Protein AF-A0A925I9F5-F1 (afdb_monomer_lite)

Secondary structure (DSSP, 8-state):
-HHHHHHHHHHHHHHHHHHHHHHHHHHHHHHHHHS----TTTTSTTTTHHHHHHHHHHHHHHHHHHHHHHT-

Foldseek 3Di:
DVVVVVVVVVVVVVVVVVVCVLVVQLVVLCVVVVDPDDDVVPVDPCPNVPVNVVSVVVSVVVVVVVVVVVVD

Radius of gyration: 18.09 Å; chains: 1; bounding box: 42×22×48 Å

Sequence (72 aa):
YASIISNNQNLVPKRLSTLTIFLSIPVLIASIYGMNVPLPFQESTHAFWIPSLISVIILAFAIFYYFRTAKK

pLDDT: mean 74.73, std 10.21, range [45.28, 89.06]

Structure (mmCIF, N/CA/C/O backbone):
data_AF-A0A925I9F5-F1
#
_entry.id   AF-A0A925I9F5-F1
#
loop_
_atom_site.group_PDB
_atom_site.id
_atom_site.type_symbol
_atom_site.label_atom_id
_atom_site.label_alt_id
_atom_site.label_comp_id
_atom_site.label_asym_id
_atom_site.label_entity_id
_atom_site.label_seq_id
_atom_site.pdbx_PDB_ins_code
_atom_site.Cartn_x
_atom_site.Cartn_y
_atom_site.Cartn_z
_atom_site.occupancy
_atom_site.B_iso_or_equiv
_atom_site.auth_seq_id
_atom_site.auth_comp_id
_atom_site.auth_asym_id
_atom_site.auth_atom_id
_atom_site.pdbx_PDB_model_num
ATOM 1 N N . TYR A 1 1 ? -25.630 9.572 27.604 1.00 56.66 1 TYR A N 1
ATOM 2 C CA . TYR A 1 1 ? -25.928 10.144 26.271 1.00 56.66 1 TYR A CA 1
ATOM 3 C C . TYR A 1 1 ? -24.729 10.863 25.650 1.00 56.66 1 TYR A C 1
ATOM 5 O O . TYR A 1 1 ? -24.367 10.513 24.536 1.00 56.66 1 TYR A O 1
ATOM 13 N N . ALA A 1 2 ? -24.052 11.776 26.362 1.00 59.41 2 ALA A N 1
ATOM 14 C CA . ALA A 1 2 ? -22.854 12.469 25.853 1.00 59.41 2 ALA A CA 1
ATOM 15 C C . ALA A 1 2 ? -21.699 11.530 25.427 1.00 59.41 2 ALA A C 1
ATOM 17 O O . ALA A 1 2 ? -21.050 11.770 24.416 1.00 59.41 2 ALA A O 1
ATOM 18 N N . SER A 1 3 ? -21.489 10.422 26.144 1.00 58.56 3 SER A N 1
ATOM 19 C CA . SER A 1 3 ? -20.421 9.441 25.891 1.00 58.56 3 SER A CA 1
ATOM 20 C C . SER A 1 3 ? -20.625 8.558 24.650 1.00 58.56 3 SER A C 1
ATOM 22 O O . SER A 1 3 ? -19.654 8.067 24.086 1.00 58.56 3 SER A O 1
ATOM 24 N N . ILE A 1 4 ? -21.865 8.364 24.187 1.00 62.53 4 ILE A N 1
ATOM 25 C CA . ILE A 1 4 ? -22.159 7.577 22.972 1.00 62.53 4 ILE A CA 1
ATOM 26 C C . ILE A 1 4 ? -21.932 8.445 21.724 1.00 62.53 4 ILE A C 1
ATOM 28 O O . ILE A 1 4 ? -21.373 7.986 20.729 1.00 62.53 4 ILE A O 1
ATOM 32 N N . ILE A 1 5 ? -22.309 9.725 21.809 1.00 63.22 5 ILE A N 1
ATOM 33 C CA . ILE A 1 5 ? -22.123 10.715 20.742 1.00 63.22 5 ILE A CA 1
ATOM 34 C C . ILE A 1 5 ? -20.629 11.044 20.574 1.00 63.22 5 ILE A C 1
ATOM 36 O O . ILE A 1 5 ? -20.135 11.047 19.447 1.00 63.22 5 ILE A O 1
ATOM 40 N N . SER A 1 6 ? -19.881 11.223 21.672 1.00 62.25 6 SER A N 1
ATOM 41 C CA . SER A 1 6 ? -18.434 11.485 21.616 1.00 62.25 6 SER A CA 1
ATOM 42 C C . SER A 1 6 ? -17.618 10.283 21.123 1.00 62.25 6 SER A C 1
ATOM 44 O O . SER A 1 6 ? -16.659 10.462 20.374 1.00 62.25 6 SER A O 1
ATOM 46 N N . ASN A 1 7 ? -18.017 9.052 21.466 1.00 67.75 7 ASN A N 1
ATOM 47 C CA . ASN A 1 7 ? -17.357 7.840 20.975 1.00 67.75 7 ASN A CA 1
ATOM 48 C C . ASN A 1 7 ? -17.466 7.721 19.445 1.00 67.75 7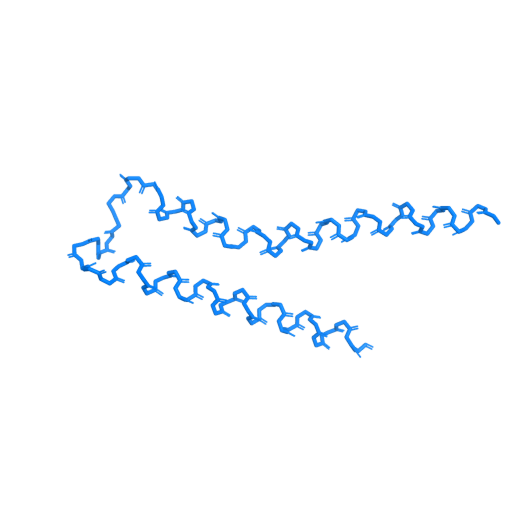 ASN A C 1
ATOM 50 O O . ASN A 1 7 ? -16.481 7.430 18.767 1.00 67.75 7 ASN A O 1
ATOM 54 N N . ASN A 1 8 ? -18.636 8.028 18.875 1.00 71.25 8 ASN A N 1
ATOM 55 C CA . ASN A 1 8 ? -18.821 7.971 17.425 1.00 71.25 8 ASN A CA 1
ATOM 56 C C . ASN A 1 8 ? -18.071 9.103 16.695 1.00 71.25 8 ASN A C 1
ATOM 58 O O . ASN A 1 8 ? -17.471 8.869 15.646 1.00 71.25 8 ASN A O 1
ATOM 62 N N . GLN A 1 9 ? -18.022 10.307 17.278 1.00 71.81 9 GLN A N 1
ATOM 63 C CA . GLN A 1 9 ? -17.253 11.429 16.724 1.00 71.81 9 GLN A CA 1
ATOM 64 C C . GLN A 1 9 ? -15.738 11.174 16.702 1.00 71.81 9 GLN A C 1
ATOM 66 O O . GLN A 1 9 ? -15.069 11.624 15.778 1.00 71.81 9 GLN A O 1
ATOM 71 N N . ASN A 1 10 ? -15.199 10.399 17.650 1.00 72.75 10 ASN A N 1
ATOM 72 C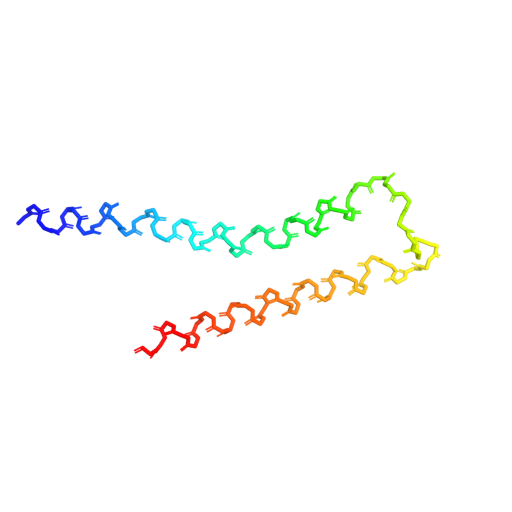 CA . ASN A 1 10 ? -13.773 10.049 17.684 1.00 72.75 10 ASN A CA 1
ATOM 73 C C . ASN A 1 10 ? -13.424 8.770 16.888 1.00 72.75 10 ASN A C 1
ATOM 75 O O . ASN A 1 10 ? -12.250 8.470 16.665 1.00 72.75 10 ASN A O 1
ATOM 79 N N . LEU A 1 11 ? -14.432 8.011 16.443 1.00 77.25 11 LEU A N 1
ATOM 80 C CA . LEU A 1 11 ? -14.277 6.808 15.617 1.00 77.25 11 LEU A CA 1
ATOM 81 C C . LEU A 1 11 ? -14.223 7.123 14.118 1.00 77.25 11 LEU A C 1
ATOM 83 O O . LEU A 1 11 ? -13.468 6.475 13.391 1.00 77.25 11 LEU A O 1
ATOM 87 N N . VAL A 1 12 ? -14.996 8.106 13.646 1.00 82.12 12 VAL A N 1
ATOM 88 C CA . VAL A 1 12 ? -15.072 8.458 12.215 1.00 82.12 12 VAL A CA 1
ATOM 89 C C . VAL A 1 12 ? -13.719 8.927 11.650 1.00 82.12 12 VAL A C 1
ATOM 91 O O . VAL A 1 12 ? -13.288 8.352 10.647 1.00 82.12 12 VAL A O 1
ATOM 94 N N . PRO A 1 13 ? -12.980 9.861 12.288 1.00 86.12 13 PRO A N 1
ATOM 95 C CA . PRO A 1 13 ? -11.663 10.277 11.804 1.00 86.12 13 PRO A CA 1
ATOM 96 C C . PRO A 1 13 ? -10.651 9.133 11.858 1.00 86.12 13 PRO A C 1
ATOM 98 O O . PRO A 1 13 ? -9.877 8.948 10.927 1.00 86.12 13 PRO A O 1
ATOM 101 N N . LYS A 1 14 ? -10.714 8.298 12.905 1.00 76.50 14 LYS A N 1
ATOM 102 C CA . LYS A 1 14 ? -9.861 7.110 13.049 1.00 76.50 14 LYS A CA 1
ATOM 103 C C . LYS A 1 14 ? -10.035 6.139 11.879 1.00 76.50 14 LYS A C 1
ATOM 105 O O . LYS A 1 14 ? -9.046 5.672 11.327 1.00 76.50 14 LYS A O 1
ATOM 110 N N . ARG A 1 15 ? -11.280 5.874 11.467 1.00 81.12 15 ARG A N 1
ATOM 111 C CA . ARG A 1 15 ? -11.588 5.007 10.316 1.00 81.12 15 ARG A CA 1
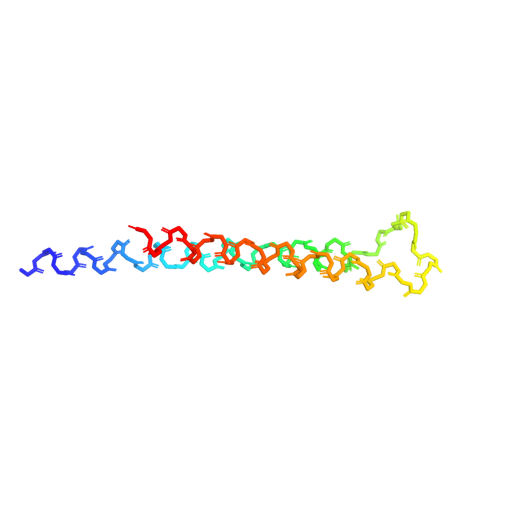ATOM 112 C C . ARG A 1 15 ? -11.112 5.616 9.000 1.00 81.12 15 ARG A C 1
ATOM 114 O O . ARG A 1 15 ? -10.499 4.915 8.200 1.00 81.12 15 ARG A O 1
ATOM 121 N N . LEU A 1 16 ? -11.360 6.908 8.790 1.00 85.56 16 LEU A N 1
ATOM 122 C CA . LEU A 1 16 ? -10.959 7.595 7.565 1.00 85.56 16 LEU A CA 1
ATOM 123 C C . LEU A 1 16 ? -9.432 7.655 7.422 1.00 85.56 16 LEU A C 1
ATOM 125 O O . LEU A 1 16 ? -8.915 7.302 6.369 1.00 85.56 16 LEU A O 1
ATOM 129 N N . SER A 1 17 ? -8.697 8.010 8.481 1.00 86.19 17 SER A N 1
ATOM 130 C CA . SER A 1 17 ? -7.229 8.044 8.460 1.00 86.19 17 SER A CA 1
ATOM 131 C C . SER A 1 17 ? -6.617 6.673 8.171 1.00 86.19 17 SER A C 1
ATOM 133 O O . SER A 1 17 ? -5.659 6.586 7.407 1.00 86.19 17 SER A O 1
ATOM 135 N N . THR A 1 18 ? -7.181 5.595 8.724 1.00 84.19 18 THR A N 1
ATOM 136 C CA . THR A 1 18 ? -6.751 4.229 8.396 1.00 84.19 18 THR A CA 1
ATOM 137 C C . THR A 1 18 ? -6.958 3.914 6.913 1.00 84.19 18 THR A C 1
ATOM 139 O O . THR A 1 18 ? -6.035 3.421 6.269 1.00 84.19 18 THR A O 1
ATOM 142 N N . LEU A 1 19 ? -8.121 4.247 6.343 1.00 86.94 19 LEU A N 1
ATOM 143 C CA . LEU A 1 19 ? -8.377 4.068 4.908 1.00 86.94 19 LEU A CA 1
ATOM 144 C C . LEU A 1 19 ? -7.404 4.886 4.047 1.00 86.94 19 LEU A C 1
ATOM 146 O O . LEU A 1 19 ? -6.860 4.359 3.080 1.00 86.94 19 LEU A O 1
ATOM 150 N N . THR A 1 20 ? -7.128 6.137 4.423 1.00 89.06 20 THR A N 1
ATOM 151 C CA . THR A 1 20 ? -6.179 7.007 3.714 1.00 89.06 20 THR A CA 1
ATOM 152 C C . THR A 1 20 ? -4.761 6.440 3.711 1.00 89.06 20 THR A C 1
ATOM 154 O O . THR A 1 20 ? -4.100 6.495 2.679 1.00 89.06 20 THR A O 1
ATOM 157 N N . ILE A 1 21 ? -4.287 5.867 4.822 1.00 86.31 21 ILE A N 1
ATOM 158 C CA . ILE A 1 21 ? -2.953 5.241 4.898 1.00 86.31 21 ILE A CA 1
ATOM 159 C C . ILE A 1 21 ? -2.861 4.029 3.965 1.00 86.31 21 ILE A C 1
ATOM 161 O O . ILE A 1 21 ? -1.849 3.839 3.295 1.00 86.31 21 ILE A O 1
ATOM 165 N N . PHE A 1 22 ? -3.917 3.219 3.888 1.00 83.19 22 PHE A N 1
ATOM 166 C CA . PHE A 1 22 ? -3.940 2.100 2.948 1.00 83.19 22 PHE A CA 1
ATOM 167 C C . PHE A 1 22 ? -4.002 2.564 1.495 1.00 83.19 22 PHE A C 1
ATOM 169 O O . PHE A 1 22 ? -3.373 1.957 0.635 1.00 83.19 22 PHE A O 1
ATOM 176 N N . LEU A 1 23 ? -4.729 3.643 1.213 1.00 85.31 23 LEU A N 1
ATOM 177 C CA . LEU A 1 23 ? -4.890 4.149 -0.146 1.00 85.31 23 LEU A CA 1
ATOM 178 C C . LEU A 1 23 ? -3.675 4.954 -0.637 1.00 85.31 23 LEU A C 1
ATOM 180 O O . LEU A 1 23 ? -3.407 4.978 -1.835 1.00 85.31 23 LEU A O 1
ATOM 184 N N . SER A 1 24 ? -2.909 5.586 0.255 1.00 85.94 24 SER A N 1
ATOM 185 C CA . SER A 1 24 ? -1.756 6.408 -0.132 1.00 85.94 24 SER A CA 1
ATOM 186 C C . SER A 1 24 ? -0.619 5.587 -0.744 1.00 85.94 24 SER A C 1
ATOM 188 O O . SER A 1 24 ? -0.009 6.037 -1.707 1.00 85.94 24 SER A O 1
ATOM 190 N N . ILE A 1 25 ? -0.365 4.368 -0.257 1.00 82.62 25 ILE A N 1
ATOM 191 C CA . ILE A 1 25 ? 0.698 3.483 -0.767 1.00 82.62 25 ILE A CA 1
ATOM 192 C C . ILE A 1 25 ? 0.544 3.181 -2.274 1.00 82.62 25 ILE A C 1
ATOM 194 O O . ILE A 1 25 ? 1.478 3.465 -3.027 1.00 82.62 25 ILE A O 1
ATOM 198 N N . PRO A 1 26 ? -0.596 2.651 -2.764 1.00 77.50 26 PRO A N 1
ATOM 199 C CA . PRO A 1 26 ? -0.771 2.385 -4.190 1.00 77.50 26 PRO A CA 1
ATOM 200 C C . PRO A 1 26 ? -0.847 3.673 -5.018 1.00 77.50 26 PRO A C 1
ATOM 202 O O . PRO A 1 26 ? -0.337 3.698 -6.136 1.00 77.50 26 PRO A O 1
ATOM 205 N N . VAL A 1 27 ? -1.427 4.755 -4.478 1.00 85.94 27 VAL A N 1
ATOM 206 C CA . VAL A 1 27 ? -1.519 6.050 -5.176 1.00 85.94 27 VAL A CA 1
ATOM 207 C C . VAL A 1 27 ? -0.140 6.671 -5.395 1.00 85.94 27 VAL A C 1
ATOM 209 O O . VAL A 1 27 ? 0.127 7.177 -6.481 1.00 85.94 27 VAL A O 1
ATOM 212 N N . LEU A 1 28 ? 0.759 6.604 -4.410 1.00 83.81 28 LEU A N 1
ATOM 213 C CA . LEU A 1 28 ? 2.131 7.102 -4.550 1.00 83.81 28 LEU A CA 1
ATOM 214 C C . LEU A 1 28 ? 2.881 6.364 -5.657 1.00 83.81 28 LEU A C 1
ATOM 216 O O . LEU A 1 28 ? 3.582 6.983 -6.454 1.00 83.81 28 LEU A O 1
ATOM 220 N N . ILE A 1 29 ? 2.697 5.050 -5.738 1.00 77.75 29 ILE A N 1
ATOM 221 C CA . ILE A 1 29 ? 3.363 4.229 -6.744 1.00 77.75 29 ILE A CA 1
ATOM 222 C C . ILE A 1 29 ? 2.772 4.520 -8.127 1.00 77.75 29 ILE A C 1
ATOM 224 O O . ILE A 1 29 ? 3.523 4.807 -9.055 1.00 77.75 29 ILE A O 1
ATOM 228 N N . ALA A 1 30 ? 1.445 4.563 -8.256 1.00 77.88 30 ALA A N 1
ATOM 229 C CA . ALA A 1 30 ? 0.787 4.967 -9.497 1.00 77.88 30 ALA A CA 1
ATOM 230 C C . ALA A 1 30 ? 1.204 6.378 -9.955 1.00 77.88 30 ALA A C 1
ATOM 232 O O . ALA A 1 30 ? 1.389 6.596 -11.148 1.00 77.88 30 ALA A O 1
ATOM 233 N N . SER A 1 31 ? 1.402 7.313 -9.021 1.00 81.44 31 SER A N 1
ATOM 234 C CA . SER A 1 31 ? 1.880 8.667 -9.314 1.00 81.44 31 SER A CA 1
ATOM 235 C C . SER A 1 31 ? 3.298 8.650 -9.891 1.00 81.44 31 SER A C 1
ATOM 237 O O . SER A 1 31 ? 3.524 9.202 -10.961 1.00 81.44 31 SER A O 1
ATOM 239 N N . ILE A 1 32 ? 4.237 7.939 -9.254 1.00 77.06 32 ILE A N 1
ATOM 240 C CA . ILE A 1 32 ? 5.633 7.843 -9.718 1.00 77.06 32 ILE A CA 1
ATOM 241 C C . ILE A 1 32 ? 5.725 7.209 -11.116 1.00 77.06 32 ILE A C 1
ATOM 243 O O . ILE A 1 32 ? 6.468 7.708 -11.956 1.00 77.06 32 ILE A O 1
ATOM 247 N N . TYR A 1 33 ? 4.960 6.145 -11.383 1.00 71.38 33 TYR A N 1
ATOM 248 C CA . TYR A 1 33 ? 4.956 5.465 -12.690 1.00 71.38 33 TYR A CA 1
ATOM 249 C C . TYR A 1 33 ? 4.072 6.145 -13.748 1.00 71.38 33 TYR A C 1
ATOM 251 O O . TYR A 1 33 ? 4.203 5.839 -14.930 1.00 71.38 33 TYR A O 1
ATOM 259 N N . GLY A 1 34 ? 3.171 7.046 -13.350 1.00 68.75 34 GLY A N 1
ATOM 260 C CA . GLY A 1 34 ? 2.365 7.870 -14.257 1.00 68.75 34 GLY A CA 1
ATOM 261 C C . GLY A 1 34 ? 3.055 9.172 -14.673 1.00 68.75 34 GLY A C 1
ATOM 262 O O . GLY A 1 34 ? 2.591 9.855 -15.586 1.00 68.75 34 GLY A O 1
ATOM 263 N N . MET A 1 35 ? 4.158 9.534 -14.016 1.00 74.88 35 MET A N 1
ATOM 264 C CA . MET A 1 35 ? 4.987 10.664 -14.416 1.00 74.88 35 MET A CA 1
ATOM 265 C C . MET A 1 35 ? 5.825 10.275 -15.641 1.00 74.88 35 MET A C 1
ATOM 267 O O . MET A 1 35 ? 6.493 9.246 -15.635 1.00 74.88 35 MET A O 1
ATOM 271 N N . ASN A 1 36 ? 5.850 11.128 -16.672 1.00 65.62 36 ASN A N 1
ATOM 272 C CA . ASN A 1 36 ? 6.714 10.988 -17.858 1.00 65.62 36 ASN A CA 1
ATOM 273 C C . ASN A 1 36 ? 8.204 11.254 -17.529 1.00 65.62 36 ASN A C 1
ATOM 275 O O . ASN A 1 36 ? 8.888 11.989 -18.240 1.00 65.62 36 ASN A O 1
ATOM 279 N N . VAL A 1 37 ? 8.695 10.735 -16.403 1.00 68.62 37 VAL A N 1
ATOM 280 C CA . VAL A 1 37 ? 10.088 10.848 -15.968 1.00 68.62 37 VAL A CA 1
ATOM 281 C C . VAL A 1 37 ? 10.821 9.596 -16.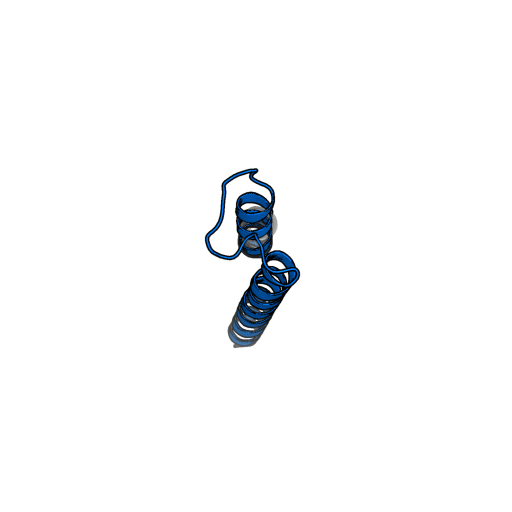445 1.00 68.62 37 VAL A C 1
ATOM 283 O O . VAL A 1 37 ? 10.341 8.492 -16.183 1.00 68.62 37 VAL A O 1
ATOM 286 N N . PRO A 1 38 ? 11.973 9.730 -17.126 1.00 64.25 38 PRO A N 1
ATOM 287 C CA . PRO A 1 38 ? 12.742 8.583 -17.581 1.00 64.25 38 PRO A CA 1
ATOM 288 C C . PRO A 1 38 ? 13.255 7.801 -16.370 1.00 64.25 38 PRO A C 1
ATOM 290 O O . PRO A 1 38 ? 14.186 8.211 -15.676 1.00 64.25 38 PRO A O 1
ATOM 293 N N . LEU A 1 39 ? 12.605 6.675 -16.099 1.00 67.94 39 LEU A N 1
ATOM 294 C CA . LEU A 1 39 ? 13.007 5.739 -15.063 1.00 67.94 39 LEU A CA 1
ATOM 295 C C . LEU A 1 39 ? 14.143 4.859 -15.612 1.00 67.94 39 LEU A C 1
ATOM 297 O O . LEU A 1 39 ? 14.056 4.382 -16.751 1.00 67.94 39 LEU A O 1
ATOM 301 N N . PRO A 1 40 ? 15.203 4.589 -14.829 1.00 59.66 40 PRO A N 1
ATOM 302 C CA . PRO A 1 40 ? 16.135 3.526 -15.182 1.00 59.66 40 PRO A CA 1
ATOM 303 C C . PRO A 1 40 ? 15.325 2.226 -15.327 1.00 59.66 40 PRO A C 1
ATOM 305 O O . PRO A 1 40 ? 14.488 1.937 -14.477 1.00 59.66 40 PRO A O 1
ATOM 308 N N . PHE A 1 41 ? 15.545 1.481 -16.415 1.00 61.03 41 PHE A N 1
ATOM 309 C CA . PHE A 1 41 ? 14.749 0.327 -16.880 1.00 61.03 41 PHE A CA 1
ATOM 310 C C . PHE A 1 41 ? 13.468 0.610 -17.697 1.00 61.03 41 PHE A C 1
ATOM 312 O O . PHE A 1 41 ? 12.826 -0.363 -18.078 1.00 61.03 41 PHE A O 1
ATOM 319 N N . GLN A 1 42 ? 13.125 1.855 -18.074 1.00 61.19 42 GLN A N 1
ATOM 320 C CA . GLN A 1 42 ? 11.905 2.149 -18.870 1.00 61.19 42 GLN A CA 1
ATOM 321 C C . GLN A 1 42 ? 11.783 1.395 -20.215 1.00 61.19 42 GLN A C 1
ATOM 323 O O . GLN A 1 42 ? 10.683 1.226 -20.725 1.00 61.19 42 GLN A O 1
ATOM 328 N N . GLU A 1 43 ? 12.906 0.959 -20.795 1.00 63.97 43 GLU A N 1
ATOM 329 C CA . GLU A 1 43 ? 12.979 0.286 -22.105 1.00 63.97 43 GLU A CA 1
ATOM 330 C C . GLU A 1 43 ? 12.520 -1.184 -22.048 1.00 63.97 43 GLU A C 1
ATOM 332 O O . GLU A 1 43 ? 12.254 -1.807 -23.074 1.00 63.97 43 GLU A O 1
ATOM 337 N N . SER A 1 44 ? 12.426 -1.769 -20.849 1.00 63.41 44 SER A N 1
ATOM 338 C CA . SER A 1 44 ? 11.946 -3.140 -20.672 1.00 63.41 44 SER A CA 1
ATOM 339 C C . SER A 1 44 ? 10.424 -3.159 -20.577 1.00 63.41 44 SER A C 1
ATOM 341 O O . SER A 1 44 ? 9.838 -2.502 -19.718 1.00 63.41 44 SER A O 1
ATOM 343 N N . THR A 1 45 ? 9.766 -4.000 -21.379 1.00 64.25 45 THR A N 1
ATOM 344 C CA . THR A 1 45 ? 8.308 -4.240 -21.341 1.00 64.25 45 THR A CA 1
ATOM 345 C C . THR A 1 45 ? 7.790 -4.619 -19.940 1.00 64.25 45 THR A C 1
ATOM 347 O O . THR A 1 45 ? 6.604 -4.475 -19.642 1.00 64.25 45 THR A O 1
ATOM 350 N N . HIS A 1 46 ? 8.672 -5.067 -19.040 1.00 65.69 46 HIS A N 1
ATOM 351 C CA . HIS A 1 46 ? 8.340 -5.456 -17.667 1.00 65.69 46 HIS A CA 1
ATOM 352 C C . HIS A 1 46 ? 8.521 -4.343 -16.620 1.00 65.69 46 HIS A C 1
ATOM 354 O O . HIS A 1 46 ? 8.173 -4.551 -15.455 1.00 65.69 46 HIS A O 1
ATOM 360 N N . ALA A 1 47 ? 9.018 -3.166 -17.006 1.00 66.38 47 ALA A N 1
ATOM 361 C CA . ALA A 1 47 ? 9.324 -2.062 -16.092 1.00 66.38 47 ALA A CA 1
ATOM 362 C C . ALA A 1 47 ? 8.093 -1.483 -15.382 1.00 66.38 47 ALA A C 1
ATOM 364 O O . ALA A 1 47 ? 8.207 -0.967 -14.276 1.00 66.38 47 ALA A O 1
ATOM 365 N N . PHE A 1 48 ? 6.909 -1.615 -15.985 1.00 68.56 48 PHE A N 1
ATOM 366 C CA . PHE A 1 48 ? 5.642 -1.227 -15.366 1.00 68.56 48 PHE A CA 1
ATOM 367 C C . PHE A 1 48 ? 5.074 -2.327 -14.454 1.00 68.56 48 PHE A C 1
ATOM 369 O O . PHE A 1 48 ? 4.607 -2.066 -13.345 1.00 68.56 48 PHE A O 1
ATOM 376 N N . TRP A 1 49 ? 5.138 -3.583 -14.904 1.00 71.50 49 TRP A N 1
ATOM 377 C CA . TRP A 1 49 ? 4.492 -4.710 -14.228 1.00 71.50 49 TRP A CA 1
ATOM 378 C C . TRP A 1 49 ? 5.212 -5.145 -12.951 1.00 71.50 49 TRP A C 1
ATOM 380 O O . TRP A 1 49 ? 4.549 -5.443 -11.959 1.00 71.50 49 TRP A O 1
ATOM 390 N N . ILE A 1 50 ? 6.549 -5.158 -12.945 1.00 76.19 50 ILE A N 1
ATOM 391 C CA . ILE A 1 50 ? 7.331 -5.612 -11.783 1.00 76.19 50 ILE A CA 1
ATOM 392 C C . ILE A 1 50 ? 7.088 -4.709 -10.559 1.00 76.19 50 ILE A C 1
ATOM 394 O O . ILE A 1 50 ? 6.717 -5.229 -9.503 1.00 76.19 50 ILE A O 1
ATOM 398 N N . PRO A 1 51 ? 7.214 -3.372 -10.655 1.00 75.44 51 PRO A N 1
ATOM 399 C CA . PRO A 1 51 ? 7.015 -2.507 -9.498 1.00 75.44 51 PRO A CA 1
ATOM 400 C C . PRO A 1 51 ? 5.548 -2.377 -9.097 1.00 75.44 51 PRO A C 1
ATOM 402 O O . PRO A 1 51 ? 5.249 -2.276 -7.907 1.00 75.44 51 PRO A O 1
ATOM 405 N N . SER A 1 52 ? 4.629 -2.435 -10.067 1.00 75.44 52 SER A N 1
ATOM 406 C CA . SER A 1 52 ? 3.193 -2.495 -9.788 1.00 75.44 52 SER A CA 1
ATOM 407 C C . SER A 1 52 ? 2.854 -3.740 -8.960 1.00 75.44 52 SER A C 1
ATOM 409 O O . SER A 1 52 ? 2.212 -3.632 -7.916 1.00 75.44 52 SER A O 1
ATOM 411 N N . LEU A 1 53 ? 3.380 -4.913 -9.320 1.00 82.12 53 LEU A N 1
ATOM 412 C CA . LEU A 1 53 ? 3.149 -6.135 -8.551 1.00 82.12 53 LEU A CA 1
ATOM 413 C C . LEU A 1 53 ? 3.766 -6.060 -7.143 1.00 82.12 53 LEU A C 1
ATOM 415 O O . LEU A 1 53 ? 3.108 -6.413 -6.164 1.00 82.12 53 LEU A O 1
ATOM 419 N N . ILE A 1 54 ? 4.991 -5.538 -7.019 1.00 82.50 54 ILE A N 1
ATOM 420 C CA . ILE A 1 54 ? 5.653 -5.320 -5.719 1.00 82.50 54 ILE A CA 1
ATOM 421 C C . ILE A 1 54 ? 4.821 -4.386 -4.830 1.00 82.50 54 ILE A C 1
ATOM 423 O O . ILE A 1 54 ? 4.656 -4.657 -3.641 1.00 82.50 54 ILE A O 1
ATOM 427 N N . SER A 1 55 ? 4.244 -3.326 -5.399 1.00 78.50 55 SER A N 1
ATOM 428 C CA . SER A 1 55 ? 3.388 -2.393 -4.662 1.00 78.50 55 SER A CA 1
ATOM 429 C C . SER A 1 55 ? 2.150 -3.050 -4.072 1.00 78.50 55 SER A C 1
ATOM 431 O O . SER A 1 55 ? 1.822 -2.828 -2.905 1.00 78.50 55 SER A O 1
ATOM 433 N N . VAL A 1 56 ? 1.501 -3.910 -4.858 1.00 84.00 56 VAL A N 1
ATOM 434 C CA . VAL A 1 56 ? 0.311 -4.648 -4.440 1.00 84.00 56 VAL A CA 1
ATOM 435 C C . VAL A 1 56 ? 0.678 -5.651 -3.351 1.00 84.00 56 VAL A C 1
ATOM 437 O O . VAL A 1 56 ? -0.059 -5.778 -2.376 1.00 84.00 56 VAL A O 1
ATOM 440 N N . ILE A 1 57 ? 1.837 -6.308 -3.458 1.00 87.25 57 ILE A N 1
ATOM 441 C CA . ILE A 1 57 ? 2.338 -7.234 -2.433 1.00 87.25 57 ILE A CA 1
ATOM 442 C C . ILE A 1 57 ? 2.625 -6.498 -1.119 1.00 87.25 57 ILE A C 1
ATOM 444 O O . ILE A 1 57 ? 2.190 -6.957 -0.064 1.00 87.25 57 ILE A O 1
ATOM 448 N N . ILE A 1 58 ? 3.307 -5.349 -1.162 1.00 84.56 58 ILE A N 1
ATOM 449 C CA . ILE A 1 58 ? 3.593 -4.538 0.034 1.00 84.56 58 ILE A CA 1
ATOM 450 C C . ILE A 1 58 ? 2.288 -4.062 0.679 1.00 84.56 58 ILE A C 1
ATOM 452 O O . ILE A 1 58 ? 2.134 -4.156 1.897 1.00 84.56 58 ILE A O 1
ATOM 456 N N . LEU A 1 59 ? 1.326 -3.609 -0.128 1.00 82.81 59 LEU A N 1
ATOM 457 C CA . LEU A 1 59 ? 0.015 -3.192 0.357 1.00 82.81 59 LEU A CA 1
ATOM 458 C C . LEU A 1 59 ? -0.749 -4.359 0.998 1.00 82.81 59 LEU A C 1
ATOM 460 O O . LEU A 1 59 ? -1.267 -4.221 2.105 1.00 82.81 59 LEU A O 1
ATOM 464 N N . ALA A 1 60 ? -0.779 -5.522 0.346 1.00 85.38 60 ALA A N 1
ATOM 465 C CA . ALA A 1 60 ? -1.408 -6.727 0.878 1.00 85.38 60 ALA A CA 1
ATOM 466 C C . ALA A 1 60 ? -0.749 -7.172 2.192 1.00 85.38 60 ALA A C 1
ATOM 468 O O . ALA A 1 60 ? -1.448 -7.536 3.139 1.00 85.38 60 ALA A O 1
ATOM 469 N N . PHE A 1 61 ? 0.580 -7.084 2.286 1.00 87.38 61 PHE A N 1
ATOM 470 C CA . PHE A 1 61 ? 1.326 -7.409 3.499 1.00 87.38 61 PHE A CA 1
ATOM 471 C C . PHE A 1 61 ? 1.028 -6.423 4.636 1.00 87.38 61 PHE A C 1
ATOM 473 O O . PHE A 1 61 ? 0.799 -6.843 5.771 1.00 87.38 61 PHE A O 1
ATOM 480 N N . ALA A 1 62 ? 0.959 -5.123 4.338 1.00 82.56 62 ALA A N 1
ATOM 481 C CA . ALA A 1 62 ? 0.597 -4.087 5.303 1.00 82.56 62 ALA A CA 1
ATOM 482 C C . ALA A 1 62 ? -0.838 -4.269 5.825 1.00 82.56 62 ALA A C 1
ATOM 484 O O . ALA A 1 62 ? -1.068 -4.211 7.035 1.00 82.56 62 ALA A O 1
ATOM 485 N N . ILE A 1 63 ? -1.792 -4.557 4.931 1.00 83.31 63 ILE A N 1
ATOM 486 C CA . ILE A 1 63 ? -3.183 -4.868 5.290 1.00 83.31 63 ILE A CA 1
ATOM 487 C C . ILE A 1 63 ? -3.229 -6.127 6.159 1.00 83.31 63 ILE A C 1
ATOM 489 O O . ILE A 1 63 ? -3.836 -6.110 7.229 1.00 83.31 63 ILE A O 1
ATOM 493 N N . PHE A 1 64 ? -2.555 -7.204 5.749 1.00 86.75 64 PHE A N 1
ATOM 494 C CA . PHE A 1 64 ? -2.501 -8.451 6.510 1.00 86.75 64 PHE A CA 1
ATOM 495 C C . PHE A 1 64 ? -1.918 -8.245 7.916 1.00 86.75 64 PHE A C 1
ATOM 497 O O . PHE A 1 64 ? -2.493 -8.709 8.903 1.00 86.75 64 PHE A O 1
ATOM 504 N N . TYR A 1 65 ? -0.809 -7.511 8.030 1.00 86.62 65 TYR A N 1
ATOM 505 C CA . TYR A 1 65 ? -0.174 -7.202 9.310 1.00 86.62 65 TYR A CA 1
ATOM 506 C C . TYR A 1 65 ? -1.073 -6.346 10.213 1.00 86.62 65 TYR A C 1
ATOM 508 O O . TYR A 1 65 ? -1.200 -6.618 11.412 1.00 86.62 65 TYR A O 1
ATOM 516 N N . TYR A 1 66 ? -1.747 -5.347 9.642 1.00 82.12 66 TYR A N 1
ATOM 517 C CA . TYR A 1 66 ? -2.700 -4.517 10.370 1.00 82.12 66 TYR A CA 1
ATOM 518 C C . TYR A 1 66 ? -3.903 -5.328 10.867 1.00 82.12 66 TYR A C 1
ATOM 520 O O . TYR A 1 66 ? -4.242 -5.244 12.046 1.00 82.12 66 TYR A O 1
ATOM 528 N N . PHE A 1 67 ? -4.496 -6.184 10.026 1.00 79.81 67 PHE A N 1
ATOM 529 C CA . PHE A 1 67 ? -5.582 -7.085 10.435 1.00 79.81 67 PHE A CA 1
ATOM 530 C C . PHE A 1 67 ? -5.145 -8.071 11.523 1.00 79.81 67 PHE A C 1
ATOM 532 O O . PHE A 1 67 ? -5.927 -8.379 12.424 1.00 79.81 67 PHE A O 1
ATOM 539 N N . ARG A 1 68 ? -3.899 -8.557 11.473 1.00 79.38 68 ARG A N 1
ATOM 540 C CA . ARG A 1 68 ? -3.345 -9.431 12.515 1.00 79.38 68 ARG A CA 1
ATOM 541 C C . ARG A 1 68 ? -3.171 -8.695 13.844 1.00 79.38 68 ARG A C 1
ATOM 543 O O . ARG A 1 68 ? -3.440 -9.281 14.888 1.00 79.38 68 ARG A O 1
ATOM 550 N N . THR A 1 69 ? -2.746 -7.435 13.805 1.00 68.56 69 THR A N 1
ATOM 551 C CA . THR A 1 69 ? -2.590 -6.598 15.004 1.00 68.56 69 THR A CA 1
ATOM 552 C C . THR A 1 69 ? -3.940 -6.175 15.581 1.00 68.56 69 THR A C 1
ATOM 554 O O . THR A 1 69 ? -4.091 -6.181 16.791 1.00 68.56 69 THR A O 1
ATOM 557 N N . ALA A 1 70 ? -4.942 -5.894 14.743 1.00 58.22 70 ALA A N 1
ATOM 558 C CA . ALA A 1 70 ? -6.292 -5.523 15.179 1.00 58.22 70 ALA A CA 1
ATOM 559 C C . ALA A 1 70 ? -7.119 -6.693 15.757 1.00 58.22 70 ALA A C 1
ATOM 561 O O . ALA A 1 70 ? -8.165 -6.461 16.357 1.00 58.22 70 ALA A O 1
ATOM 562 N N . LYS A 1 71 ? -6.683 -7.946 15.545 1.00 53.03 71 LYS A N 1
ATOM 563 C CA . LYS A 1 71 ? -7.263 -9.151 16.169 1.00 53.03 71 LYS A CA 1
ATOM 564 C C . LYS A 1 71 ? -6.622 -9.527 17.514 1.00 53.03 71 LYS A C 1
ATOM 566 O O . LYS A 1 71 ? -7.107 -10.466 18.142 1.00 53.03 71 LYS A O 1
ATOM 571 N N . LYS A 1 72 ? -5.543 -8.856 17.926 1.00 45.28 72 LYS A N 1
ATOM 572 C CA . LYS A 1 72 ? -5.026 -8.908 19.301 1.00 45.28 72 LYS A CA 1
ATOM 573 C C . LYS A 1 72 ? -5.654 -7.791 20.122 1.00 45.28 72 LYS A C 1
ATOM 575 O O . LYS A 1 72 ? -5.846 -8.038 21.328 1.00 45.28 72 LYS A O 1
#

=== Feature glossary ===
Key to the feature types in this record:

pLDDT. pLDDT is the predicted lDDT-Cα score: AlphaFold's confidence that the local environment of each residue (all inter-atomic distances within 15 Å) is correctly placed. It is a per-residue number between 0 and 100, with higher meaning more reliable.

Radius of gyration, Cα contacts, bounding box. The geometric summary reports three shape descriptors. Rg (radius of gyration) measures how spread out the Cα atoms are about their centre of mass; compact globular proteins have small Rg, elongated or unfolded ones large. Cα contacts (<8 Å, |i−j|>4) count long-range residue pairs in spatial proximity — high for tightly packed folds, near zero for rods or random coil. The bounding-box extents give the protein's footprint along x, y, z in Å.

Backbone torsions (φ/ψ). Backbone dihedral angles. Every residue except chain termini has a φ (preceding-C → N → Cα → C) and a ψ (N → Cα → C → next-N). They are reported in degrees following the IUPAC sign convention. Secondary structure is essentially a statement about which (φ, ψ) basin each residue occupies.

Contact-map, Ramachandran, and PAE plots. Plot images: a contact map (which residues are close in 3D, as an N×N binary image), a Ramachandran scatter (backbo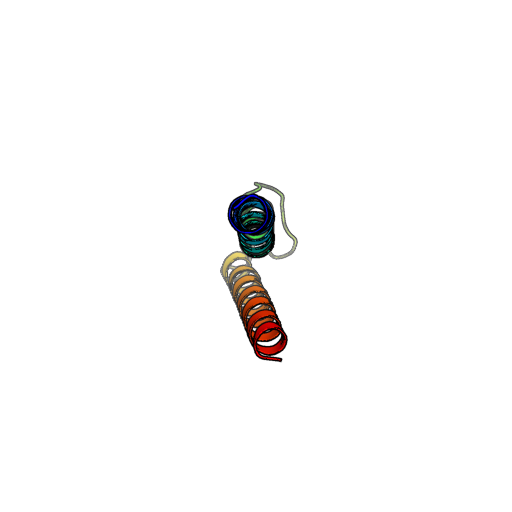ne torsion angles, revealing secondary-structure composition at a glance), and — for AlphaFold structures — a PAE heatmap (pairwise prediction confidence).

Predicted aligned error. Predicted Aligned Error (PAE) is an AlphaFold confidence matrix: entry (i, j) is the expected error in the position of residue j, in ångströms, when the prediction is superimposed on the true structure at residue i. Low PAE within a block of residues means that block is internally rigid and well-predicted; high PAE between two blocks means their relative placement is uncertain even if each block individually i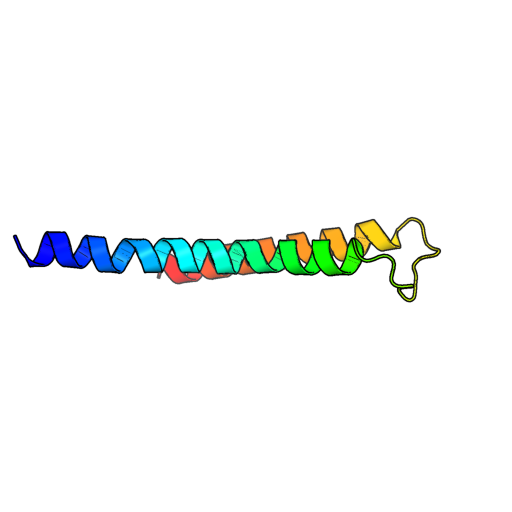s confident.

Secondary structure (3-state, P-SEA). Three-state secondary structure (P-SEA) collapses the eight DSSP classes into helix (a), strand (b), and coil (c). P-SEA assigns these from Cα geometry alone — distances and angles — without requiring backbone oxygens, so it works on any Cα trace.

Solvent-accessible surface area. Solvent-accessible surface area (SASA) is the area in Å² traced out by the centre of a 1.4 Å probe sphere (a water molecule) rolled over the protein's van der Waals surface (Shrake–Rupley / Lee–Richards construction). Buried residues have near-zero SASA; fully exposed residues can exceed 200 Å². The total SASA scales roughly with the number of surface residues.

Foldseek 3Di. The Foldseek 3Di string encodes local tertiary geometry as a 20-letter alphabet — one character per residue — derived from the relative positions of nearby Cα atoms. Unlike the amino-acid sequence, 3Di is a direct function of the 3D structure, so two proteins with the same fold have similar 3Di strings even at low sequence identity.

B-factor. For experimental (PDB) structures, the B-factor (temperature factor) quantifies the positional spread of each atom in the crystal — a combination of thermal vibration and static disorder — in units of Å². High B-factors mark flexible loops or poorly resolved regions; low B-factors mark the rigid, well-ordered core.

mmCIF coordinates. The mmCIF block holds the 3D Cartesian coordinates of each backbone atom (N, Cα, C, O) in ångströms. mmCIF is the PDB's canonical archive format — a tagged-loop text representation of the atomic model.

InterPro / GO / CATH / organism. Functional annotations link the protein to curated databases. InterPro entries identify conserved domains and families by matching the sequence against member-database signatures (Pfam, PROSITE, CDD, …). Gene Ontology (GO) terms describe molecular function, biological process, and cellular component in a controlled vocabulary. CATH places the structure in a hierarchical fold classification (Class/Architecture/Topology/Homologous-superfamily). The organism is the source species.

Rendered structure images. Structure images are PyMOL renders from six orthogonal camera directions. Cartoon representation draws helices as coils and strands as arrows; sticks shows the backbone as bonds; surface shows the solvent-excluded envelope. Rainbow coloring maps sequence position to hue (blue→red, N→C); chain coloring assigns a distinct color per polypeptide.

Sequence. This is the polypeptide sequence — one letter per residue, N-terminus first. Length ranges from a few dozen residues for small domains to over a thousand for large multi-domain proteins.

Secondary structure (8-state, DSSP). The SS8 string is DSSP's per-residue secondary-structure call. α-helix (H) means an i→i+4 H-bond ladder; β-strand (E) means the residue participates in a β-sheet; 3₁₀ (G) and π (I) are tighter and wider helices; T/S are turns/bends; '-' is loop.

Nearest PDB structures. Structural nearest neighbors (via Foldseek easy-search vs the PDB). Reported per hit: target PDB id, E-value, and alignment TM-score. A TM-score above ~0.5 is the conventional threshold for 'same fold'.